Protein AF-A0A958F882-F1 (afdb_monomer_lite)

Structure (mmCIF, N/CA/C/O backbone):
data_AF-A0A958F882-F1
#
_entry.id   AF-A0A958F882-F1
#
loop_
_atom_site.group_PDB
_atom_site.id
_atom_site.type_symbol
_atom_site.label_atom_id
_atom_site.label_alt_id
_atom_site.label_comp_id
_atom_site.label_asym_id
_atom_site.label_entity_id
_atom_site.label_seq_id
_atom_site.pdbx_PDB_ins_code
_atom_site.Cartn_x
_atom_site.Cartn_y
_atom_site.Cartn_z
_atom_site.occupancy
_atom_site.B_iso_or_equiv
_atom_site.auth_seq_id
_atom_site.auth_comp_id
_atom_site.auth_asym_id
_atom_site.auth_atom_id
_atom_site.pdbx_PDB_model_num
ATOM 1 N N . MET A 1 1 ? -27.674 17.241 17.469 1.00 39.53 1 MET A N 1
ATOM 2 C CA . MET A 1 1 ? -26.759 16.407 18.281 1.00 39.53 1 MET A CA 1
ATOM 3 C C . MET A 1 1 ? -26.443 15.158 17.479 1.00 39.53 1 MET A C 1
ATOM 5 O O . MET A 1 1 ? -27.382 14.506 17.041 1.00 39.53 1 MET A O 1
ATOM 9 N N . SER A 1 2 ? -25.170 14.864 17.205 1.00 34.50 2 SER A N 1
ATOM 10 C CA . SER A 1 2 ? -24.798 13.654 16.465 1.00 34.50 2 SER A CA 1
ATOM 11 C C . SER A 1 2 ? -25.001 12.419 17.347 1.00 34.50 2 SER A C 1
ATOM 13 O O . SER A 1 2 ? -24.515 12.352 18.475 1.00 34.50 2 SER A O 1
ATOM 15 N N . LYS A 1 3 ? -25.761 11.442 16.847 1.00 45.16 3 LYS A N 1
ATOM 16 C CA . LYS A 1 3 ? -25.930 10.137 17.490 1.00 45.16 3 LYS A CA 1
ATOM 17 C C . LYS A 1 3 ? -24.729 9.278 17.085 1.00 45.16 3 LYS A C 1
ATOM 19 O O . LYS A 1 3 ? -24.654 8.848 15.939 1.00 45.16 3 LYS A O 1
ATOM 24 N N . TYR A 1 4 ? -23.771 9.069 17.987 1.00 51.72 4 TYR A N 1
ATOM 25 C CA . TYR A 1 4 ? -22.682 8.122 17.744 1.00 51.72 4 TYR A CA 1
ATOM 26 C C . TYR A 1 4 ? -23.250 6.705 17.842 1.00 51.72 4 TYR A C 1
ATOM 28 O O . TYR A 1 4 ? -23.661 6.275 18.917 1.00 51.72 4 TYR A O 1
ATOM 36 N N . GLN A 1 5 ? -23.325 6.005 16.712 1.00 54.12 5 GLN A N 1
ATOM 37 C CA . GLN A 1 5 ? -23.663 4.587 16.686 1.00 54.12 5 GLN A CA 1
ATOM 38 C C . GLN A 1 5 ? -22.378 3.775 16.796 1.00 54.12 5 GLN A C 1
ATOM 40 O O . GLN A 1 5 ? -21.442 3.964 16.015 1.00 54.12 5 GLN A O 1
ATOM 45 N N . LEU A 1 6 ? -22.335 2.889 17.786 1.00 59.22 6 LEU A N 1
ATOM 46 C CA . LEU A 1 6 ? -21.275 1.904 17.886 1.00 59.22 6 LEU A CA 1
ATOM 47 C C . LEU A 1 6 ? -21.444 0.890 16.747 1.00 59.22 6 LEU A C 1
ATOM 49 O O . LEU A 1 6 ? -22.567 0.523 16.408 1.00 59.22 6 LEU A O 1
ATOM 53 N N . LYS A 1 7 ? -20.346 0.456 16.124 1.00 59.75 7 LYS A N 1
ATOM 54 C CA . LYS A 1 7 ? -20.416 -0.621 15.129 1.00 59.75 7 LYS A CA 1
ATOM 55 C C . LYS A 1 7 ? -20.627 -1.952 15.845 1.00 59.75 7 LYS A C 1
ATOM 57 O O . LYS A 1 7 ? -20.084 -2.141 16.931 1.00 59.75 7 LYS A O 1
ATOM 62 N N . HIS A 1 8 ? -21.373 -2.857 15.218 1.00 58.81 8 HIS A N 1
ATOM 63 C CA . HIS A 1 8 ? -21.647 -4.189 15.750 1.00 58.81 8 HIS A CA 1
ATOM 64 C C . HIS A 1 8 ? -21.225 -5.282 14.761 1.00 58.81 8 HIS A C 1
ATOM 66 O O . HIS A 1 8 ? -21.402 -5.107 13.556 1.00 58.81 8 HIS A O 1
ATOM 72 N N . LEU A 1 9 ? -20.722 -6.408 15.272 1.00 60.53 9 LEU A N 1
ATOM 73 C CA . LEU A 1 9 ? -20.514 -7.661 14.536 1.00 60.53 9 LEU A CA 1
ATOM 74 C C . LEU A 1 9 ? -21.202 -8.774 15.317 1.00 60.53 9 LEU A C 1
ATOM 76 O O .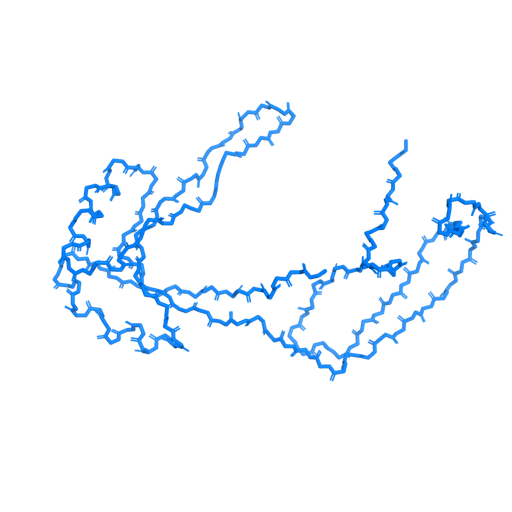 LEU A 1 9 ? -20.925 -8.955 16.497 1.00 60.53 9 LEU A O 1
ATOM 80 N N . ASN A 1 10 ? -22.128 -9.493 14.680 1.00 74.12 10 ASN A N 1
ATOM 81 C CA . ASN A 1 10 ? -22.920 -10.553 15.321 1.00 74.12 10 ASN A CA 1
ATOM 82 C C . ASN A 1 10 ? -23.616 -10.105 16.628 1.00 74.12 10 ASN A C 1
ATOM 84 O O . ASN A 1 10 ? -23.736 -10.875 17.573 1.00 74.12 10 ASN A O 1
ATOM 88 N N . GLY A 1 11 ? -24.061 -8.844 16.686 1.00 66.56 11 GLY A N 1
ATOM 89 C CA . GLY A 1 11 ? -24.696 -8.252 17.872 1.00 66.56 11 GLY A CA 1
ATOM 90 C C . GLY A 1 11 ? -23.720 -7.706 18.919 1.00 66.56 11 GLY A C 1
ATOM 91 O O . GLY A 1 11 ? -24.140 -6.976 19.814 1.00 66.56 11 GLY A O 1
ATOM 92 N N . GLU A 1 12 ? -22.418 -7.956 18.783 1.00 59.56 12 GLU A N 1
ATOM 93 C CA . GLU A 1 12 ? -21.412 -7.503 19.740 1.00 59.56 12 GLU A CA 1
ATOM 94 C C . GLU A 1 12 ? -20.800 -6.152 19.343 1.00 59.56 12 GLU A C 1
ATOM 96 O O . GLU A 1 12 ? -20.537 -5.912 18.163 1.00 59.56 12 GLU A O 1
ATOM 101 N N . PRO A 1 13 ? -20.559 -5.250 20.309 1.00 63.09 13 PRO A N 1
ATOM 102 C CA . PRO A 1 13 ? -19.929 -3.959 20.061 1.00 63.09 13 PRO A CA 1
ATOM 103 C C . PRO A 1 13 ? -18.470 -4.093 19.593 1.00 63.09 13 PRO A C 1
ATOM 105 O O . PRO A 1 13 ? -17.659 -4.738 20.254 1.00 63.09 13 PRO A O 1
ATOM 108 N N . ILE A 1 14 ? -18.097 -3.405 18.508 1.00 61.06 14 ILE A N 1
ATOM 109 C CA . ILE A 1 14 ? -16.718 -3.371 17.997 1.00 61.06 14 ILE A CA 1
ATOM 110 C C . ILE A 1 14 ? -16.058 -2.024 18.297 1.00 61.06 14 ILE A C 1
ATOM 112 O O . ILE A 1 14 ? -16.553 -0.961 17.912 1.00 61.06 14 ILE A O 1
ATOM 116 N N . PHE A 1 15 ? -14.861 -2.084 18.884 1.00 65.69 15 PHE A N 1
ATOM 117 C CA . PHE A 1 15 ? -13.978 -0.937 19.089 1.00 65.69 15 PHE A CA 1
ATOM 118 C C . PHE A 1 15 ? -12.709 -1.082 18.248 1.00 65.69 15 PHE A C 1
ATOM 120 O O . PHE A 1 15 ? -12.106 -2.151 18.188 1.00 65.69 15 PHE A O 1
ATOM 127 N N . ARG A 1 16 ? -12.260 0.017 17.633 1.00 61.50 16 ARG A N 1
ATOM 128 C CA . ARG A 1 16 ? -10.962 0.085 16.951 1.00 61.50 16 ARG A CA 1
ATOM 129 C C . ARG A 1 16 ? -10.034 0.998 17.740 1.00 61.50 16 ARG A C 1
ATOM 131 O O . ARG A 1 16 ? -10.323 2.181 17.890 1.00 61.50 16 ARG A O 1
ATOM 138 N N . ILE A 1 17 ? -8.926 0.444 18.219 1.00 65.44 17 ILE A N 1
ATOM 139 C CA . ILE A 1 17 ? -7.979 1.135 19.100 1.00 65.44 17 ILE A CA 1
ATOM 140 C C . ILE A 1 17 ? -6.587 1.011 18.491 1.00 65.44 17 ILE A C 1
ATOM 142 O O . ILE A 1 17 ? -6.177 -0.080 18.098 1.00 65.44 17 ILE A O 1
ATOM 146 N N . GLY A 1 18 ? -5.875 2.131 18.372 1.00 61.16 18 GLY A N 1
ATOM 147 C CA . GLY A 1 18 ? -4.454 2.111 18.034 1.00 61.16 18 GLY A CA 1
ATOM 148 C C . GLY A 1 18 ? -3.653 1.658 19.251 1.00 61.16 18 GLY A C 1
ATOM 149 O O . GLY A 1 18 ? -3.823 2.227 20.326 1.00 61.16 18 GLY A O 1
ATOM 150 N N . LEU A 1 19 ? -2.812 0.639 19.088 1.00 67.38 19 LEU A N 1
ATOM 151 C CA . LEU A 1 19 ? -1.929 0.149 20.146 1.00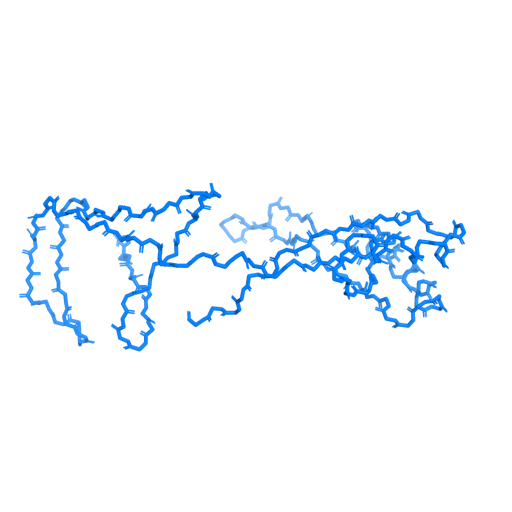 67.38 19 LEU A CA 1
ATOM 152 C C . LEU A 1 19 ? -0.495 0.571 19.862 1.00 67.38 19 LEU A C 1
ATOM 154 O O . LEU A 1 19 ? -0.042 0.516 18.717 1.00 67.38 19 LEU A O 1
ATOM 158 N N . PHE A 1 20 ? 0.218 0.953 20.916 1.00 71.62 20 PHE A N 1
ATOM 159 C CA . PHE A 1 20 ? 1.661 1.132 20.851 1.00 71.62 20 PHE A CA 1
ATOM 160 C C . PHE A 1 20 ? 2.362 -0.222 20.983 1.00 71.62 20 PHE A C 1
ATOM 162 O O . PHE A 1 20 ? 1.874 -1.134 21.657 1.00 71.62 20 PHE A O 1
ATOM 169 N N . THR A 1 21 ? 3.524 -0.358 20.348 1.00 62.12 21 THR A N 1
ATOM 170 C CA . THR A 1 21 ? 4.372 -1.545 20.497 1.00 62.12 21 THR A CA 1
ATOM 171 C C . THR A 1 21 ? 4.698 -1.768 21.977 1.00 62.12 21 THR A C 1
ATOM 173 O O . THR A 1 21 ? 5.144 -0.844 22.652 1.00 62.12 21 THR A O 1
ATOM 176 N N . GLY A 1 22 ? 4.468 -2.984 22.482 1.00 66.50 22 GLY A N 1
ATOM 177 C CA . GLY A 1 22 ? 4.716 -3.344 23.886 1.00 66.50 22 GLY A CA 1
ATOM 178 C C . GLY A 1 22 ? 3.588 -2.998 24.866 1.00 66.50 22 GLY A C 1
ATOM 179 O O . GLY A 1 22 ? 3.743 -3.202 26.065 1.00 66.50 22 GLY A O 1
ATOM 180 N N . GLN A 1 23 ? 2.444 -2.495 24.394 1.00 79.25 23 GLN A N 1
ATOM 181 C CA . GLN A 1 23 ? 1.284 -2.280 25.256 1.00 79.25 23 GLN A CA 1
ATOM 182 C C . GLN A 1 23 ? 0.654 -3.619 25.680 1.00 79.25 23 GLN A C 1
ATOM 184 O O . GLN A 1 23 ? 0.260 -4.418 24.834 1.00 79.25 23 GLN A O 1
ATOM 189 N N . GLU A 1 24 ? 0.521 -3.844 26.990 1.00 79.12 24 GLU A N 1
ATOM 190 C CA . GLU A 1 24 ? -0.027 -5.092 27.556 1.00 79.12 24 GLU A CA 1
ATOM 191 C C . GLU A 1 24 ? -1.507 -4.996 27.960 1.00 79.12 24 GLU A C 1
ATOM 193 O O . GLU A 1 24 ? -2.210 -6.007 28.042 1.00 79.12 24 GLU A O 1
ATOM 198 N N . TYR A 1 25 ? -1.994 -3.779 28.215 1.00 83.06 25 TYR A N 1
ATOM 199 C CA . TYR A 1 25 ? -3.340 -3.531 28.730 1.00 83.06 25 TYR A CA 1
ATOM 200 C C . TYR A 1 25 ? -4.027 -2.388 27.985 1.00 83.06 25 TYR A C 1
ATOM 202 O O . TYR A 1 25 ? -3.393 -1.405 27.591 1.00 83.06 25 TYR A O 1
ATOM 210 N N . ILE A 1 26 ? -5.348 -2.497 27.847 1.00 80.06 26 ILE A N 1
ATOM 211 C CA . ILE A 1 26 ? -6.223 -1.435 27.347 1.00 80.06 26 ILE A CA 1
ATOM 212 C C . ILE A 1 26 ? -7.222 -1.092 28.444 1.00 80.06 26 ILE A C 1
ATOM 214 O O . ILE A 1 26 ? -7.932 -1.968 28.936 1.00 80.06 26 ILE A O 1
ATOM 218 N N . ASP A 1 27 ? -7.283 0.185 28.805 1.00 81.00 27 ASP A N 1
ATOM 219 C CA . ASP A 1 27 ? -8.237 0.700 29.778 1.00 81.00 27 ASP A CA 1
ATOM 220 C C . ASP A 1 27 ? -9.401 1.381 29.050 1.00 81.00 27 ASP A C 1
ATOM 222 O O . ASP A 1 27 ? -9.220 2.385 28.364 1.00 81.00 27 ASP A O 1
ATOM 226 N N . PHE A 1 28 ? -10.606 0.852 29.232 1.00 78.12 28 PHE A N 1
ATOM 227 C CA . PHE A 1 28 ? -11.848 1.449 28.764 1.00 78.12 28 PHE A CA 1
ATOM 228 C C . PHE A 1 28 ? -12.545 2.156 29.914 1.00 78.12 28 PHE A C 1
ATOM 230 O O . PHE A 1 28 ? -12.713 1.596 31.000 1.00 78.12 28 PHE A O 1
ATOM 237 N N . ARG A 1 29 ? -12.998 3.378 29.647 1.00 77.50 29 ARG A N 1
ATOM 238 C CA . ARG A 1 29 ? -13.823 4.147 30.571 1.00 77.50 29 ARG A CA 1
ATOM 239 C C . ARG A 1 29 ? -14.946 4.817 29.802 1.00 77.50 29 ARG A C 1
ATOM 241 O O . ARG A 1 29 ? -14.687 5.525 28.830 1.00 77.50 29 ARG A O 1
ATOM 248 N N . VAL A 1 30 ? -16.179 4.622 30.251 1.00 71.56 30 VAL A N 1
ATOM 249 C CA . VAL A 1 30 ? -17.310 5.410 29.757 1.00 71.56 30 VAL A CA 1
ATOM 250 C C . VAL A 1 30 ? -17.322 6.711 30.543 1.00 71.56 30 VAL A C 1
ATOM 252 O O . VAL A 1 30 ? -17.400 6.691 31.766 1.00 71.56 30 VAL A O 1
ATOM 255 N N . MET A 1 31 ? -17.191 7.844 29.856 1.00 72.88 31 MET A N 1
ATOM 256 C CA . MET A 1 31 ? -17.269 9.153 30.500 1.00 72.88 31 MET A CA 1
ATOM 257 C C . MET A 1 31 ? -18.624 9.803 30.240 1.00 72.88 31 MET A C 1
ATOM 259 O O . MET A 1 31 ? -19.118 9.799 29.114 1.00 72.88 31 MET A O 1
ATOM 263 N N . GLY A 1 32 ? -19.187 10.424 31.276 1.00 75.56 32 GLY A N 1
ATOM 264 C CA . GLY A 1 32 ? -20.460 11.135 31.195 1.00 75.56 32 GLY A CA 1
ATOM 265 C C . GLY A 1 32 ? -21.680 10.234 31.392 1.00 75.56 32 GLY A C 1
ATOM 266 O O . GLY A 1 32 ? -21.574 9.079 31.800 1.00 75.56 32 GLY A O 1
ATOM 267 N N . LYS A 1 33 ? -22.866 10.801 31.142 1.00 79.25 33 LYS A N 1
ATOM 268 C CA . LYS A 1 33 ? -24.135 10.075 31.259 1.00 79.25 33 LYS A CA 1
ATOM 269 C C . LYS A 1 33 ? -24.406 9.283 29.984 1.00 79.25 33 LYS A C 1
ATOM 271 O O . LYS A 1 33 ? -24.351 9.855 28.898 1.00 79.2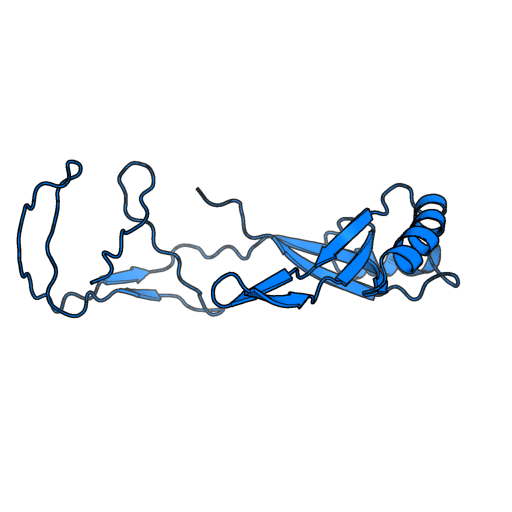5 33 LYS A O 1
ATOM 276 N N . PHE A 1 34 ? -24.769 8.014 30.119 1.00 77.69 34 PHE A N 1
ATOM 277 C CA . PHE A 1 34 ? -25.132 7.146 28.999 1.00 77.69 34 PHE A CA 1
ATOM 278 C C . PHE A 1 34 ? -26.476 6.442 29.234 1.00 77.69 34 PHE A C 1
ATOM 280 O O . PHE A 1 34 ? -27.019 6.446 30.340 1.00 77.69 34 PHE A O 1
ATOM 287 N N . SER A 1 35 ? -27.034 5.865 28.173 1.00 78.19 35 SER A N 1
ATOM 288 C CA . SER A 1 35 ? -28.236 5.027 28.218 1.00 78.19 35 SER A CA 1
ATOM 289 C C . SER A 1 35 ? -27.917 3.673 27.593 1.00 78.19 35 SER A C 1
ATOM 291 O O . SER A 1 35 ? -27.096 3.596 26.680 1.00 78.19 35 SER A O 1
ATOM 293 N N . LEU A 1 36 ? -28.564 2.618 28.080 1.00 73.00 36 LEU A N 1
ATOM 294 C CA . LEU A 1 36 ? -28.471 1.271 27.527 1.00 73.00 36 LEU A CA 1
ATOM 295 C C . LEU A 1 36 ? -29.721 0.985 26.699 1.00 73.00 36 LEU A C 1
ATOM 297 O O . LEU A 1 36 ? -30.835 1.269 27.142 1.00 73.00 36 LEU A O 1
ATOM 301 N N . GLN A 1 37 ? -29.521 0.428 25.509 1.00 78.12 37 GLN A N 1
ATOM 302 C CA . GLN A 1 37 ? -30.584 -0.021 24.614 1.00 78.12 37 GLN A CA 1
ATOM 303 C C . GLN A 1 37 ? -30.441 -1.524 24.376 1.00 78.12 37 GLN A C 1
ATOM 305 O O . GLN A 1 37 ? -29.321 -2.036 24.366 1.00 78.12 37 GLN A O 1
ATOM 310 N N . ASP A 1 38 ? -31.562 -2.223 24.218 1.00 74.31 38 ASP A N 1
ATOM 311 C CA . ASP A 1 38 ? -31.562 -3.612 23.769 1.00 74.31 38 ASP A CA 1
ATOM 312 C C . ASP A 1 38 ? -31.257 -3.706 22.261 1.00 74.31 38 ASP A C 1
ATOM 314 O O . ASP A 1 38 ? -31.134 -2.696 21.560 1.00 74.31 38 ASP A O 1
ATOM 318 N N . GLY A 1 39 ? -31.138 -4.932 21.744 1.00 68.62 39 GLY A N 1
ATOM 319 C CA . GLY A 1 39 ? -30.881 -5.175 20.319 1.00 68.62 39 GLY A CA 1
ATOM 320 C C . GLY A 1 39 ? -31.987 -4.677 19.376 1.00 68.62 39 GLY A C 1
ATOM 321 O O . GLY A 1 39 ? -31.749 -4.564 18.178 1.00 68.62 39 GLY A O 1
ATOM 322 N N . ASN A 1 40 ? -33.166 -4.337 19.906 1.00 76.50 40 ASN A N 1
ATOM 323 C CA . ASN A 1 40 ? -34.297 -3.777 19.167 1.00 76.50 40 ASN A CA 1
ATOM 324 C C . ASN A 1 40 ? -34.371 -2.242 19.292 1.00 76.50 40 ASN A C 1
ATOM 326 O O . ASN A 1 40 ? -35.286 -1.619 18.757 1.00 76.50 40 ASN A O 1
ATOM 330 N N . GLY A 1 41 ? -33.412 -1.618 19.986 1.00 71.69 41 GLY A N 1
ATOM 331 C CA . GLY A 1 41 ? -33.359 -0.175 20.209 1.00 71.69 41 GLY A CA 1
ATOM 332 C C . GLY A 1 41 ? -34.248 0.328 21.350 1.00 71.69 41 GLY A C 1
ATOM 333 O O . GLY A 1 41 ? -34.345 1.544 21.534 1.00 71.69 41 GLY A O 1
ATOM 334 N N . ASN A 1 42 ? -34.873 -0.556 22.135 1.00 80.38 42 ASN A N 1
ATOM 335 C CA . ASN A 1 42 ? -35.645 -0.151 23.307 1.00 80.38 42 ASN A CA 1
ATOM 336 C C . ASN A 1 42 ? -34.699 0.239 24.440 1.00 80.38 42 ASN A C 1
ATOM 338 O O . ASN A 1 42 ? -33.742 -0.469 24.745 1.00 80.38 42 ASN A O 1
ATOM 342 N N . GLU A 1 43 ? -34.967 1.362 25.099 1.00 81.56 43 GLU A N 1
ATOM 343 C CA . GLU A 1 43 ? -34.143 1.815 26.218 1.00 81.56 43 GLU A CA 1
ATOM 344 C C . GLU A 1 43 ? -34.393 0.960 27.466 1.00 81.56 43 GLU A C 1
ATOM 346 O O . GLU A 1 43 ? -35.465 1.018 28.063 1.00 81.56 43 GLU A O 1
ATOM 351 N N . VAL A 1 44 ? -33.371 0.211 27.884 1.00 84.88 44 VAL A N 1
ATOM 352 C CA . VAL A 1 44 ? -33.386 -0.635 29.087 1.00 84.88 44 VAL A CA 1
ATOM 353 C C . VAL A 1 44 ? -33.077 0.193 30.338 1.00 84.88 44 VAL A C 1
ATOM 355 O O . VAL A 1 44 ? -33.626 -0.053 31.407 1.00 84.88 44 VAL A O 1
ATOM 358 N N . ALA A 1 45 ? -32.214 1.208 30.216 1.00 79.94 45 ALA A N 1
ATOM 359 C CA . ALA A 1 45 ? -31.866 2.113 31.312 1.00 79.94 45 ALA A CA 1
ATOM 360 C C . ALA A 1 45 ? -31.369 3.469 30.784 1.00 79.94 45 ALA A C 1
ATOM 362 O O . ALA A 1 45 ? -30.692 3.530 29.756 1.00 79.94 45 ALA A O 1
ATOM 363 N N . LYS A 1 46 ? -31.686 4.571 31.483 1.00 83.75 46 LYS A N 1
ATOM 364 C CA . LYS A 1 46 ? -31.397 5.947 31.030 1.00 83.75 46 LYS A CA 1
ATOM 365 C C . LYS A 1 46 ? -30.554 6.733 32.027 1.00 83.75 46 LYS A C 1
ATOM 367 O O . LYS A 1 46 ? -30.709 6.573 33.233 1.00 83.75 46 LYS A O 1
ATOM 372 N N . LYS A 1 47 ? -29.749 7.671 31.509 1.00 81.31 47 LYS A N 1
ATOM 373 C CA . LYS A 1 47 ? -28.972 8.660 32.293 1.00 81.31 47 LYS A CA 1
ATOM 374 C C . LYS A 1 47 ? -28.055 8.024 33.351 1.00 81.31 47 LYS A C 1
ATOM 376 O O . LYS A 1 47 ? -27.821 8.619 34.402 1.00 81.31 47 LYS A O 1
ATOM 381 N N . ILE A 1 48 ? -27.523 6.843 33.054 1.00 80.06 48 ILE A N 1
ATOM 382 C CA . ILE A 1 48 ? -26.573 6.132 33.905 1.00 80.06 48 ILE A CA 1
ATOM 383 C C . ILE A 1 48 ? -25.290 6.951 33.973 1.00 80.06 48 ILE A C 1
ATOM 385 O O . ILE A 1 48 ? -24.765 7.375 32.946 1.00 80.06 48 ILE A O 1
ATOM 389 N N . SER A 1 49 ? -24.790 7.167 35.183 1.00 78.25 49 SER A N 1
ATOM 390 C CA . SER A 1 49 ? -23.436 7.654 35.421 1.00 78.25 49 SER A CA 1
ATOM 391 C C . SER A 1 49 ? -22.651 6.501 36.017 1.00 78.25 49 SER A C 1
ATOM 393 O O . SER A 1 49 ? -23.089 5.914 37.003 1.00 78.25 49 SER A O 1
ATOM 395 N N . SER A 1 50 ? -21.519 6.162 35.415 1.00 72.50 50 SER A N 1
ATOM 396 C CA . SER A 1 50 ? -20.645 5.115 35.926 1.00 72.50 50 SER A CA 1
ATOM 397 C C . SER A 1 50 ? -19.208 5.597 35.892 1.00 72.50 50 SER A C 1
ATOM 399 O O . SER A 1 50 ? -18.783 6.242 34.937 1.00 72.50 50 SER A O 1
ATOM 401 N N . ASP A 1 51 ? -18.467 5.289 36.945 1.00 72.50 51 ASP A N 1
ATOM 402 C CA . ASP A 1 51 ? -17.022 5.448 37.014 1.00 72.50 51 ASP A CA 1
ATOM 403 C C . ASP A 1 51 ? -16.281 4.169 36.594 1.00 72.50 51 ASP A C 1
ATOM 405 O O . ASP A 1 51 ? -15.044 4.150 36.664 1.00 72.50 51 ASP A O 1
ATOM 409 N N . LEU A 1 52 ? -17.017 3.143 36.126 1.00 70.62 52 LEU A N 1
ATOM 410 C CA . LEU A 1 52 ? -16.469 1.841 35.767 1.00 70.62 52 LEU A CA 1
ATOM 411 C C . LEU A 1 52 ? -15.298 1.981 34.803 1.00 70.62 52 LEU A C 1
ATOM 413 O O . LEU A 1 52 ? -15.351 2.664 33.774 1.00 70.62 52 LEU A O 1
ATOM 417 N N . LYS A 1 53 ? -14.245 1.249 35.147 1.00 75.31 53 LYS A N 1
ATOM 418 C CA . LYS A 1 53 ? -13.038 1.115 34.358 1.00 75.31 53 LYS A CA 1
ATOM 419 C C . LYS A 1 53 ? -12.852 -0.359 34.032 1.00 75.31 53 LYS A C 1
ATOM 421 O O . LYS A 1 53 ? -12.607 -1.160 34.931 1.00 75.31 53 LYS A O 1
ATOM 426 N N . TRP A 1 54 ? -12.941 -0.712 32.756 1.00 76.88 54 TRP A N 1
ATOM 427 C CA . TRP A 1 54 ? -12.590 -2.054 32.306 1.00 76.88 54 TRP A CA 1
ATOM 428 C C . TRP A 1 54 ? -11.140 -2.061 31.862 1.00 76.88 54 TRP A C 1
ATOM 430 O O . TRP A 1 54 ? -10.751 -1.288 30.991 1.00 76.88 54 TRP A O 1
ATOM 440 N N . ARG A 1 55 ? -10.339 -2.944 32.449 1.00 81.81 55 ARG A N 1
ATOM 441 C CA . ARG A 1 55 ? -8.988 -3.223 31.975 1.00 81.81 55 ARG A CA 1
ATOM 442 C C . ARG A 1 55 ? -9.003 -4.545 31.230 1.00 81.81 55 ARG A C 1
ATOM 444 O O . ARG A 1 55 ? -9.278 -5.584 31.822 1.00 81.81 55 ARG A O 1
ATOM 451 N N . VAL A 1 56 ? -8.681 -4.505 29.945 1.00 79.69 56 VAL A N 1
ATOM 452 C CA . VAL A 1 56 ? -8.545 -5.697 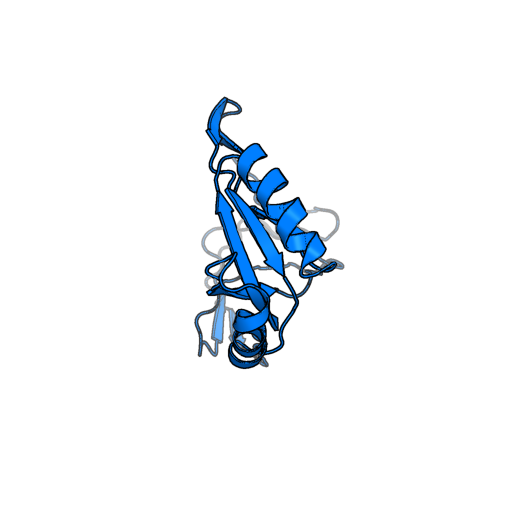29.109 1.00 79.69 56 VAL A CA 1
ATOM 453 C C . VAL A 1 56 ? -7.062 -6.013 28.975 1.00 79.69 56 VAL A C 1
ATOM 455 O O . VAL A 1 56 ? -6.289 -5.180 28.501 1.00 79.69 56 VAL A O 1
ATOM 458 N N . LYS A 1 57 ? -6.657 -7.212 29.406 1.00 82.94 57 LYS A N 1
ATOM 459 C CA . LYS A 1 57 ? -5.310 -7.734 29.152 1.00 82.94 57 LYS A CA 1
ATOM 460 C C . LYS A 1 57 ? -5.235 -8.223 27.710 1.00 82.94 57 LYS A C 1
ATOM 462 O O . LYS A 1 57 ? -6.069 -9.022 27.282 1.00 82.94 57 LYS A O 1
ATOM 467 N N . ILE A 1 58 ? -4.233 -7.766 26.973 1.00 78.25 58 ILE A N 1
ATOM 468 C CA . ILE A 1 58 ? -3.996 -8.212 25.603 1.00 78.25 58 ILE A CA 1
ATOM 469 C C . ILE A 1 58 ? -3.422 -9.630 25.677 1.00 78.25 58 ILE A C 1
ATOM 471 O O . ILE A 1 58 ? -2.312 -9.838 26.160 1.00 78.25 58 ILE A O 1
ATOM 475 N N . LYS A 1 59 ? -4.211 -10.623 25.249 1.00 74.31 59 LYS A N 1
ATOM 476 C CA . LYS A 1 59 ? -3.799 -12.037 25.254 1.00 74.31 59 LYS A CA 1
ATOM 477 C C . LYS A 1 59 ? -2.745 -12.324 24.185 1.00 74.31 59 LYS A C 1
ATOM 479 O O . LYS A 1 59 ? -1.809 -13.071 24.433 1.00 74.31 59 LYS A O 1
ATOM 484 N N . GLU A 1 60 ? -2.914 -11.733 23.008 1.00 68.44 60 GLU A N 1
ATOM 485 C CA . GLU A 1 60 ? -1.990 -11.831 21.884 1.00 68.44 60 GLU A CA 1
ATOM 486 C C . GLU A 1 60 ? -2.141 -10.572 21.022 1.00 68.44 60 GLU A C 1
ATOM 488 O O . GLU A 1 60 ? -3.262 -10.143 20.740 1.00 68.44 60 GLU A O 1
ATOM 493 N N . SER A 1 61 ? -1.026 -9.975 20.602 1.00 64.69 61 SER A N 1
ATOM 494 C CA . SER A 1 61 ? -1.000 -8.927 19.582 1.00 64.69 61 SER A CA 1
ATOM 495 C C . SER A 1 61 ? -0.250 -9.456 18.364 1.00 64.69 61 SER A C 1
ATOM 497 O O . SER A 1 61 ? 0.954 -9.695 18.397 1.00 64.69 61 SER A O 1
ATOM 499 N N . LYS A 1 62 ? -0.972 -9.670 17.261 1.00 61.66 62 LYS A N 1
ATOM 500 C CA . LYS A 1 62 ? -0.346 -9.993 15.977 1.00 61.66 62 LYS A CA 1
ATOM 501 C C . LYS A 1 62 ? -0.128 -8.698 15.217 1.00 61.66 62 LYS A C 1
ATOM 503 O O . LYS A 1 62 ? -1.090 -7.996 14.905 1.00 61.66 62 LYS A O 1
ATOM 508 N N . ALA A 1 63 ? 1.131 -8.385 14.922 1.00 62.62 63 ALA A N 1
ATOM 509 C CA . ALA A 1 63 ? 1.438 -7.358 13.939 1.00 62.62 63 ALA A CA 1
ATOM 510 C C . ALA A 1 63 ? 0.754 -7.721 12.608 1.00 62.62 63 ALA A C 1
ATOM 512 O O . ALA A 1 63 ? 0.589 -8.901 12.284 1.00 62.62 63 ALA A O 1
ATOM 513 N N . GLY A 1 64 ? 0.324 -6.709 11.847 1.00 64.38 64 GLY A N 1
ATOM 514 C CA . GLY A 1 64 ? -0.115 -6.940 10.470 1.00 64.38 64 GLY A CA 1
ATOM 515 C C . GLY A 1 64 ? 0.999 -7.626 9.678 1.00 64.38 64 GLY A C 1
ATOM 516 O O . GLY A 1 64 ? 2.175 -7.471 10.012 1.00 64.38 64 GLY A O 1
ATOM 517 N N . LYS A 1 65 ? 0.643 -8.401 8.651 1.00 72.44 65 LYS A N 1
ATOM 518 C CA . LYS A 1 65 ? 1.660 -9.029 7.802 1.00 72.44 65 LYS A CA 1
ATOM 519 C C . LYS A 1 65 ? 2.437 -7.924 7.093 1.00 72.44 65 LYS A C 1
ATOM 521 O O . LYS A 1 65 ? 1.834 -7.013 6.526 1.00 72.44 65 LYS A O 1
ATOM 526 N N . GLU A 1 66 ? 3.760 -7.984 7.172 1.00 83.00 66 GLU A N 1
ATOM 527 C CA . GLU A 1 66 ? 4.633 -7.081 6.431 1.00 83.00 66 GLU A CA 1
ATOM 528 C C . GLU A 1 66 ? 4.827 -7.630 5.019 1.00 83.00 66 GLU A C 1
ATOM 530 O O . GLU A 1 66 ? 5.159 -8.801 4.842 1.00 83.00 66 GLU A O 1
ATOM 535 N N . HIS A 1 67 ? 4.610 -6.774 4.031 1.00 84.62 67 HIS A N 1
ATOM 536 C CA . HIS A 1 67 ? 4.826 -7.044 2.620 1.00 84.62 67 HIS A CA 1
ATOM 537 C C . HIS A 1 67 ? 5.858 -6.050 2.104 1.00 84.62 67 HIS A C 1
ATOM 539 O O . HIS A 1 67 ? 5.774 -4.850 2.378 1.00 84.62 67 HIS A O 1
ATOM 545 N N . TYR A 1 68 ? 6.851 -6.549 1.377 1.00 91.75 68 TYR A N 1
ATOM 546 C CA . TYR A 1 68 ? 7.879 -5.719 0.764 1.00 91.75 68 TYR A CA 1
ATOM 547 C C . TYR A 1 68 ? 7.696 -5.746 -0.744 1.00 91.75 68 TYR A C 1
ATOM 549 O O . TYR A 1 68 ? 7.563 -6.815 -1.329 1.00 91.75 68 TYR A O 1
ATOM 557 N N . PHE A 1 69 ? 7.752 -4.591 -1.389 1.00 93.94 69 PHE A N 1
ATOM 558 C CA . PHE A 1 69 ? 7.708 -4.495 -2.844 1.00 93.94 69 PHE A CA 1
ATOM 559 C C . PHE A 1 69 ? 8.807 -3.571 -3.342 1.00 93.94 69 PHE A C 1
ATOM 561 O O . PHE A 1 69 ? 9.359 -2.748 -2.605 1.00 93.94 69 PHE A O 1
ATOM 568 N N . LEU A 1 70 ? 9.162 -3.751 -4.608 1.00 95.94 70 LEU A N 1
ATOM 569 C CA . LEU A 1 70 ? 10.163 -2.934 -5.262 1.00 95.94 70 LEU A CA 1
ATOM 570 C C . LEU A 1 70 ? 9.480 -1.783 -5.987 1.00 95.94 70 LEU A C 1
ATOM 572 O O . LEU A 1 70 ? 8.724 -2.033 -6.920 1.00 95.94 70 LEU A O 1
ATOM 576 N N . VAL A 1 71 ? 9.770 -0.543 -5.608 1.00 96.81 71 VAL A N 1
ATOM 577 C CA . VAL A 1 71 ? 9.351 0.631 -6.375 1.00 96.81 71 VAL A CA 1
ATOM 578 C C . VAL A 1 71 ? 10.392 0.926 -7.438 1.00 96.81 71 VAL A C 1
ATOM 580 O O . VAL A 1 71 ? 11.571 1.094 -7.135 1.00 96.81 71 VAL A O 1
ATOM 583 N N . LEU A 1 72 ? 9.953 0.980 -8.692 1.00 97.44 72 LEU A N 1
ATOM 584 C CA . LEU A 1 72 ? 10.809 1.262 -9.843 1.00 97.44 72 LEU A CA 1
ATOM 585 C C . LEU A 1 72 ? 10.798 2.743 -10.226 1.00 97.44 72 LEU A C 1
ATOM 587 O O . LEU A 1 72 ? 11.810 3.277 -10.678 1.00 97.44 72 LEU A O 1
ATOM 591 N N . TYR A 1 73 ? 9.636 3.383 -10.106 1.00 97.50 73 TYR A N 1
ATOM 592 C CA . TYR A 1 73 ? 9.410 4.769 -10.496 1.00 97.50 73 TYR A CA 1
ATOM 593 C C . TYR A 1 73 ? 8.141 5.291 -9.826 1.00 97.50 73 TYR A C 1
ATOM 595 O O . TYR A 1 73 ? 7.173 4.547 -9.675 1.00 97.50 73 TYR A O 1
ATOM 603 N N . GLU A 1 74 ? 8.122 6.573 -9.486 1.00 96.56 74 GLU A N 1
ATOM 604 C CA . GLU A 1 74 ? 6.941 7.251 -8.968 1.00 96.56 74 GLU A CA 1
ATOM 605 C C . GLU A 1 74 ? 6.812 8.652 -9.571 1.00 96.56 74 GLU A C 1
ATOM 607 O O . GLU A 1 74 ? 7.811 9.324 -9.832 1.00 96.56 74 GLU A O 1
ATOM 612 N N . SER A 1 75 ? 5.580 9.083 -9.841 1.00 97.06 75 SER A N 1
ATOM 613 C CA . SER A 1 75 ? 5.288 10.416 -10.374 1.00 97.06 75 SER A CA 1
ATOM 614 C C . SER A 1 75 ? 3.829 10.802 -10.133 1.00 97.06 75 SER A C 1
ATOM 616 O O . SER A 1 75 ? 2.956 9.946 -10.002 1.00 97.06 75 SER A O 1
ATOM 618 N N . PHE A 1 76 ? 3.553 12.105 -10.113 1.00 95.31 76 PHE A N 1
ATOM 619 C CA . PHE A 1 76 ? 2.190 12.648 -10.151 1.00 95.31 76 PHE A CA 1
ATOM 620 C C . PHE A 1 76 ? 1.642 12.733 -11.588 1.00 95.31 76 PHE A C 1
ATOM 622 O O . PHE A 1 76 ? 0.433 12.835 -11.785 1.00 95.31 76 PHE A O 1
ATOM 629 N N . ASP A 1 77 ? 2.511 12.657 -12.605 1.00 96.06 77 ASP A N 1
ATOM 630 C CA . ASP A 1 77 ? 2.105 12.622 -14.012 1.00 96.06 77 ASP A CA 1
ATOM 631 C C . ASP A 1 77 ? 1.839 11.187 -14.480 1.00 96.06 77 ASP A C 1
ATOM 633 O O . ASP A 1 77 ? 2.760 10.383 -14.662 1.00 96.06 77 ASP A O 1
ATOM 637 N N . LYS A 1 78 ? 0.561 10.896 -14.737 1.00 95.00 78 LYS A N 1
ATOM 638 C CA . LYS A 1 78 ? 0.100 9.591 -15.209 1.00 95.00 78 LYS A CA 1
ATOM 639 C C . LYS A 1 78 ? 0.724 9.193 -16.548 1.00 95.00 78 LYS A C 1
ATOM 641 O O . LYS A 1 78 ? 1.054 8.026 -16.728 1.00 95.00 78 LYS A O 1
ATOM 646 N N . LYS A 1 79 ? 0.941 10.141 -17.466 1.00 96.25 79 LYS A N 1
ATOM 647 C CA . LYS A 1 79 ? 1.478 9.824 -18.796 1.00 96.25 79 LYS A CA 1
ATOM 648 C C . LYS A 1 79 ? 2.923 9.329 -18.707 1.00 96.25 79 LYS A C 1
ATOM 650 O O . LYS A 1 79 ? 3.249 8.294 -19.286 1.00 96.25 79 LYS A O 1
ATOM 655 N N . SER A 1 80 ? 3.764 10.023 -17.937 1.00 96.56 80 SER A N 1
ATOM 656 C CA . SER A 1 80 ? 5.135 9.576 -17.655 1.00 96.56 80 SER A CA 1
ATOM 657 C C . SER A 1 80 ? 5.168 8.178 -17.023 1.00 96.56 80 SER A C 1
ATOM 659 O O . SER A 1 80 ? 5.975 7.331 -17.422 1.00 96.56 80 SER A O 1
ATOM 661 N N . VAL A 1 81 ? 4.262 7.901 -16.074 1.00 97.62 81 VAL A N 1
ATOM 662 C CA . VAL A 1 81 ? 4.151 6.571 -15.454 1.00 97.62 81 VAL A CA 1
ATOM 663 C C . VAL A 1 81 ? 3.761 5.507 -16.475 1.00 97.62 81 VAL A C 1
ATOM 665 O O . VAL A 1 81 ? 4.425 4.477 -16.528 1.00 97.62 81 VAL A O 1
ATOM 668 N N . ASP A 1 82 ? 2.760 5.747 -17.321 1.00 97.88 82 ASP A N 1
ATOM 669 C CA . ASP A 1 82 ? 2.315 4.774 -18.326 1.00 97.88 82 ASP A CA 1
ATOM 670 C C . ASP A 1 82 ? 3.434 4.412 -19.320 1.00 97.88 82 ASP A C 1
ATOM 672 O O . ASP A 1 82 ? 3.598 3.247 -19.700 1.00 97.88 82 ASP A O 1
ATOM 676 N N . ASP A 1 83 ? 4.253 5.385 -19.722 1.00 97.50 83 ASP A N 1
ATOM 677 C CA . ASP A 1 83 ? 5.376 5.139 -20.629 1.00 97.50 83 ASP A CA 1
ATOM 678 C C . ASP A 1 83 ? 6.507 4.354 -19.954 1.00 97.50 83 ASP A C 1
ATOM 680 O O . ASP A 1 83 ? 7.032 3.394 -20.531 1.00 97.50 83 ASP A O 1
ATOM 684 N N . LYS A 1 84 ? 6.837 4.678 -18.698 1.00 97.81 84 LYS A N 1
ATOM 685 C CA . LYS A 1 84 ? 7.788 3.891 -17.897 1.0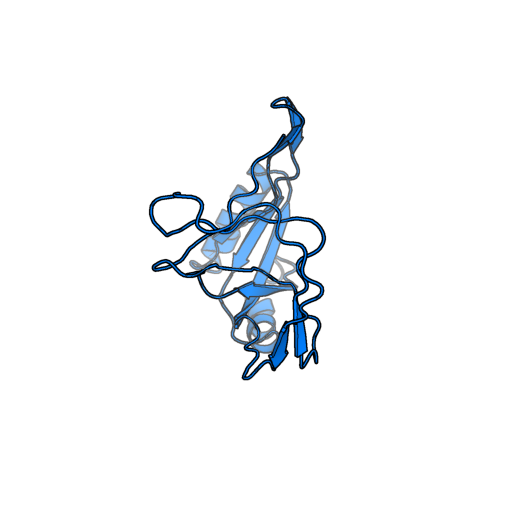0 97.81 84 LYS A CA 1
ATOM 686 C C . LYS A 1 84 ? 7.254 2.492 -17.586 1.00 97.81 84 LYS A C 1
ATOM 688 O O . LYS A 1 84 ? 8.027 1.534 -17.574 1.00 97.81 84 LYS A O 1
ATOM 693 N N . PHE A 1 85 ? 5.947 2.345 -17.411 1.00 98.12 85 PHE A N 1
ATOM 694 C CA . PHE A 1 85 ? 5.293 1.077 -17.114 1.00 98.12 85 PHE A CA 1
ATOM 695 C C . PHE A 1 85 ? 5.397 0.082 -18.265 1.00 98.12 85 PHE A C 1
ATOM 697 O O . PHE A 1 85 ? 5.700 -1.087 -18.037 1.00 98.12 85 PHE A O 1
ATOM 704 N N . LYS A 1 86 ? 5.257 0.541 -19.514 1.00 97.88 86 LYS A N 1
ATOM 705 C CA . LYS A 1 86 ? 5.492 -0.303 -20.699 1.00 97.88 86 LYS A CA 1
ATOM 706 C C . LYS A 1 86 ? 6.908 -0.883 -20.718 1.00 97.88 86 LYS A C 1
ATOM 708 O O . LYS A 1 86 ? 7.096 -2.019 -21.144 1.00 97.88 86 LYS A O 1
ATOM 713 N N . ILE A 1 87 ? 7.903 -0.118 -20.266 1.00 97.50 87 ILE A N 1
ATOM 714 C CA . ILE A 1 87 ? 9.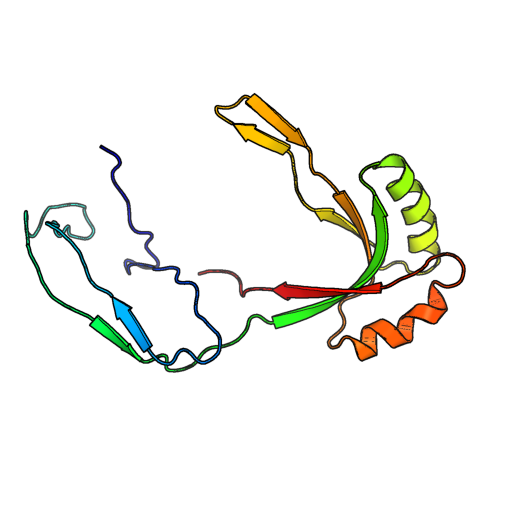292 -0.584 -20.155 1.00 97.50 87 ILE A CA 1
ATOM 715 C C . ILE A 1 87 ? 9.417 -1.578 -18.996 1.00 97.50 87 ILE A C 1
ATOM 717 O O . ILE A 1 87 ? 9.961 -2.664 -19.185 1.00 97.50 87 ILE A O 1
ATOM 721 N N . ALA A 1 88 ? 8.857 -1.252 -17.829 1.00 97.00 88 ALA A N 1
ATOM 722 C CA . ALA A 1 88 ? 8.861 -2.134 -16.665 1.00 97.00 88 ALA A CA 1
ATOM 723 C C . ALA A 1 88 ? 8.215 -3.496 -16.968 1.00 97.00 88 ALA A C 1
ATOM 725 O O . ALA A 1 88 ? 8.822 -4.516 -16.668 1.00 97.00 88 ALA A O 1
ATOM 726 N N . LYS A 1 89 ? 7.065 -3.531 -17.656 1.00 97.25 89 LYS A N 1
ATOM 727 C CA . LYS A 1 89 ? 6.372 -4.765 -18.071 1.00 97.25 89 LYS A CA 1
ATOM 728 C C . LYS A 1 89 ? 7.181 -5.653 -19.016 1.00 97.25 89 LYS A C 1
ATOM 730 O O . LYS A 1 89 ? 6.991 -6.865 -19.007 1.00 97.25 89 LYS A O 1
ATOM 735 N N . LYS A 1 90 ? 8.075 -5.074 -19.827 1.00 97.12 90 LYS A N 1
ATOM 736 C CA . LYS A 1 90 ? 9.002 -5.846 -20.676 1.00 97.12 90 LYS A CA 1
ATOM 737 C C . LYS A 1 90 ? 10.105 -6.511 -19.856 1.00 97.12 90 LYS A C 1
ATOM 739 O O . LYS A 1 90 ? 10.553 -7.591 -20.219 1.00 97.12 90 LYS A O 1
ATOM 744 N N . ILE A 1 91 ? 10.544 -5.865 -18.774 1.00 96.44 91 ILE A N 1
ATOM 745 C CA . ILE A 1 91 ? 11.552 -6.415 -17.862 1.00 96.44 91 ILE A CA 1
ATOM 746 C C . ILE A 1 91 ? 10.911 -7.451 -16.942 1.00 96.44 91 ILE A C 1
ATOM 748 O O . ILE A 1 91 ? 11.467 -8.535 -16.773 1.00 96.44 91 ILE A O 1
ATOM 752 N N . ASP A 1 92 ? 9.755 -7.126 -16.360 1.00 96.06 92 ASP A N 1
ATOM 753 C CA . ASP A 1 92 ? 8.981 -7.986 -15.474 1.00 96.06 92 ASP A CA 1
ATOM 754 C C . ASP A 1 92 ? 7.467 -7.892 -15.746 1.00 96.06 92 ASP A C 1
ATOM 756 O O . ASP A 1 92 ? 6.843 -6.866 -15.446 1.00 96.06 92 ASP A O 1
ATOM 760 N N . PRO A 1 93 ? 6.841 -8.969 -16.259 1.00 94.62 93 PRO A N 1
ATOM 761 C CA . PRO A 1 93 ? 5.401 -9.022 -16.472 1.00 94.62 93 PRO A CA 1
ATOM 762 C C . PRO A 1 93 ? 4.568 -8.829 -15.204 1.00 94.62 93 PRO A C 1
ATOM 764 O O . PRO A 1 93 ? 3.389 -8.502 -15.329 1.00 94.62 93 PRO A O 1
ATOM 767 N N . SER A 1 94 ? 5.129 -9.003 -14.003 1.00 95.00 94 SER A N 1
ATOM 768 C CA . SER A 1 94 ? 4.410 -8.770 -12.748 1.00 95.00 94 SER A CA 1
ATOM 769 C C . SER A 1 94 ? 4.412 -7.304 -12.302 1.00 95.00 94 SER A C 1
ATOM 771 O O . SER A 1 94 ? 3.847 -7.007 -11.256 1.00 95.00 94 SER A O 1
ATOM 773 N N . ALA A 1 95 ? 5.038 -6.386 -13.051 1.00 96.69 95 ALA A N 1
ATOM 774 C CA . ALA A 1 95 ? 4.992 -4.964 -12.720 1.00 96.69 95 ALA A CA 1
ATOM 775 C C . ALA A 1 95 ? 3.550 -4.448 -12.709 1.00 96.69 95 ALA A C 1
ATOM 777 O O . ALA A 1 95 ? 2.757 -4.788 -13.589 1.00 96.69 95 ALA A O 1
ATOM 778 N N . GLU A 1 96 ? 3.213 -3.584 -11.765 1.00 97.12 96 GLU A N 1
ATOM 779 C CA . GLU A 1 96 ? 1.884 -2.986 -11.628 1.00 97.12 96 GLU A CA 1
ATOM 780 C C . GLU A 1 96 ? 1.982 -1.479 -11.376 1.00 97.12 96 GLU A C 1
ATOM 782 O O . GLU A 1 96 ? 3.013 -0.983 -10.921 1.00 97.12 96 GLU A O 1
ATOM 787 N N . ILE A 1 97 ? 0.909 -0.751 -11.697 1.00 96.94 97 ILE A N 1
ATOM 788 C CA . ILE A 1 97 ? 0.757 0.648 -11.295 1.00 96.94 97 ILE A CA 1
ATOM 789 C C . ILE A 1 97 ? -0.129 0.677 -10.055 1.00 96.94 97 ILE A C 1
ATOM 791 O O . ILE A 1 97 ? -1.280 0.245 -10.099 1.00 96.94 97 ILE A O 1
ATOM 795 N N . ARG A 1 98 ? 0.394 1.238 -8.970 1.00 94.38 98 ARG A N 1
ATOM 796 C CA . ARG A 1 98 ? -0.339 1.527 -7.741 1.00 94.38 98 ARG A CA 1
ATOM 797 C C . ARG A 1 98 ? -0.660 3.013 -7.678 1.00 94.38 98 ARG A C 1
ATOM 799 O O . ARG A 1 98 ? 0.175 3.855 -8.005 1.00 94.38 98 ARG A O 1
ATOM 806 N N . THR A 1 99 ? -1.865 3.337 -7.230 1.00 93.56 99 THR A N 1
ATOM 807 C CA . THR A 1 99 ? -2.297 4.716 -6.993 1.00 93.56 99 THR A CA 1
ATOM 808 C C . THR A 1 99 ? -2.300 4.984 -5.495 1.00 93.56 99 THR A C 1
ATOM 810 O O . THR A 1 99 ? -2.962 4.274 -4.741 1.00 93.56 99 THR A O 1
ATOM 813 N N . LEU A 1 100 ? -1.556 6.002 -5.069 1.00 89.38 100 LEU A N 1
ATOM 814 C CA . LEU A 1 100 ? -1.531 6.494 -3.697 1.00 89.38 100 LEU A CA 1
ATOM 815 C C . LEU A 1 100 ? -2.127 7.898 -3.622 1.00 89.38 100 LEU A C 1
ATOM 817 O O . LEU A 1 100 ? -1.961 8.698 -4.539 1.00 89.38 100 LEU A O 1
ATOM 821 N N . GLY A 1 101 ? -2.759 8.217 -2.495 1.00 89.25 101 GLY A N 1
ATOM 822 C CA . GLY A 1 101 ? -3.450 9.492 -2.314 1.00 89.25 101 GLY A CA 1
ATOM 823 C C . GLY A 1 101 ? -4.788 9.527 -3.048 1.00 89.25 101 GLY A C 1
ATOM 824 O O . GLY A 1 101 ? -5.403 8.488 -3.293 1.00 89.25 101 GLY A O 1
ATOM 825 N N . GLY A 1 102 ? -5.255 10.731 -3.355 1.00 90.06 102 GLY A N 1
ATOM 826 C CA . GLY A 1 102 ? -6.507 10.935 -4.061 1.00 90.06 102 GLY A CA 1
ATOM 827 C C . GLY A 1 102 ? -6.953 12.389 -4.049 1.00 90.06 102 GLY A C 1
ATOM 828 O O . GLY A 1 102 ? -6.245 13.306 -3.625 1.00 90.06 102 GLY A O 1
ATOM 829 N N . GLU A 1 103 ? -8.177 12.600 -4.504 1.00 91.88 103 GLU A N 1
ATOM 830 C CA . GLU A 1 103 ? -8.814 13.902 -4.432 1.00 91.88 103 GLU A CA 1
ATOM 831 C C . GLU A 1 103 ? -9.231 14.210 -2.991 1.00 91.88 103 GLU A C 1
ATOM 833 O O . GLU A 1 103 ? -9.959 13.447 -2.353 1.00 91.88 103 GLU A O 1
ATOM 838 N N . ASN A 1 104 ? -8.795 15.357 -2.479 1.00 83.44 104 ASN A N 1
ATOM 839 C CA . ASN A 1 104 ? -9.186 15.832 -1.162 1.00 83.44 104 ASN A CA 1
ATOM 840 C C . ASN A 1 104 ? -10.343 16.817 -1.306 1.00 83.44 104 ASN A C 1
ATOM 842 O O . ASN A 1 104 ? -10.269 17.774 -2.083 1.00 83.44 104 ASN A O 1
ATOM 846 N N . TYR A 1 105 ? -11.393 16.602 -0.517 1.00 90.00 105 TYR A N 1
ATOM 847 C CA . TYR A 1 105 ? -12.601 17.420 -0.516 1.00 90.00 105 TYR A CA 1
ATOM 848 C C . TYR A 1 105 ? -12.831 18.060 0.852 1.00 90.00 105 TYR A C 1
ATOM 850 O O . TYR A 1 105 ? -12.699 17.407 1.886 1.00 90.00 105 TYR A O 1
ATOM 858 N N . LEU A 1 106 ? -13.248 19.325 0.851 1.00 82.50 106 LEU A N 1
ATOM 859 C CA . LEU A 1 106 ? -13.774 20.022 2.021 1.00 82.50 106 LEU A CA 1
ATOM 860 C C . LEU A 1 106 ? -15.149 20.581 1.664 1.00 82.50 106 LEU A C 1
ATOM 862 O O . LEU A 1 106 ? -15.267 21.358 0.720 1.00 82.50 106 LEU A O 1
ATOM 866 N N . LEU A 1 107 ? -16.186 20.180 2.404 1.00 88.06 107 LEU A N 1
ATOM 867 C CA . LEU A 1 107 ? -17.572 20.613 2.164 1.00 88.06 107 LEU A CA 1
ATOM 868 C C . LEU A 1 107 ? -18.011 20.407 0.697 1.00 88.06 107 LEU A C 1
ATOM 870 O O . LEU A 1 107 ? -18.545 21.314 0.066 1.00 88.06 107 LEU A O 1
ATOM 874 N N . ASN A 1 108 ? -17.740 19.221 0.140 1.00 87.94 108 ASN A N 1
ATOM 875 C CA . ASN A 1 108 ? -18.008 18.850 -1.261 1.00 87.94 108 ASN A CA 1
ATOM 876 C C . ASN A 1 108 ? -17.276 19.688 -2.327 1.00 87.94 108 ASN A C 1
ATOM 878 O O . ASN A 1 108 ? -17.556 19.546 -3.515 1.00 87.94 108 ASN A O 1
ATOM 882 N N . ARG A 1 109 ? -16.300 20.519 -1.944 1.00 86.25 109 ARG A N 1
ATOM 883 C CA . ARG A 1 109 ? -15.411 21.224 -2.874 1.00 86.25 109 ARG A CA 1
ATOM 884 C C . ARG A 1 109 ? -14.042 20.550 -2.904 1.00 86.25 109 ARG A C 1
ATOM 886 O O . ARG A 1 109 ? -13.440 20.352 -1.850 1.00 86.25 109 ARG A O 1
ATOM 893 N N . LYS A 1 110 ? -13.535 20.233 -4.101 1.00 91.19 110 LYS A N 1
ATOM 894 C CA . LYS A 1 110 ? -12.165 19.726 -4.284 1.00 91.19 110 LYS A CA 1
ATOM 895 C C . LYS A 1 110 ? -11.169 20.807 -3.850 1.00 91.19 110 LYS A C 1
ATOM 897 O O . LYS A 1 110 ? -11.197 21.915 -4.385 1.00 91.19 110 LYS A O 1
ATOM 902 N N . ILE A 1 111 ? -10.329 20.496 -2.862 1.00 93.44 111 ILE A N 1
ATOM 903 C CA . ILE A 1 111 ? -9.306 21.405 -2.313 1.00 93.44 111 ILE A CA 1
ATOM 904 C C . ILE A 1 111 ? -7.905 21.085 -2.829 1.00 93.44 111 ILE A C 1
ATOM 906 O O . ILE A 1 111 ? -7.091 21.991 -2.983 1.00 93.44 111 ILE A O 1
ATOM 910 N N . SER A 1 112 ? -7.616 19.816 -3.110 1.00 91.56 112 SER A N 1
ATOM 911 C CA . SER A 1 112 ? -6.339 19.386 -3.673 1.00 91.56 112 SER A CA 1
ATOM 912 C C . SER A 1 112 ? -6.459 18.005 -4.308 1.00 91.56 112 SER A C 1
ATOM 914 O O . SER A 1 112 ? -7.434 17.282 -4.096 1.00 91.56 112 SER A O 1
ATOM 916 N N . ASP A 1 113 ? -5.454 17.649 -5.095 1.00 91.31 113 ASP A N 1
ATOM 917 C CA . ASP A 1 113 ? -5.264 16.315 -5.642 1.00 91.31 113 ASP A CA 1
ATOM 918 C C . ASP A 1 113 ? -3.821 15.911 -5.361 1.00 91.31 113 ASP A C 1
ATOM 920 O O . ASP A 1 113 ? -2.894 16.542 -5.867 1.00 91.31 113 ASP A O 1
ATOM 924 N N . ASN A 1 114 ? -3.628 14.929 -4.485 1.00 91.75 114 ASN A N 1
ATOM 925 C CA . ASN A 1 114 ? -2.302 14.409 -4.161 1.00 91.75 114 ASN A CA 1
ATOM 926 C C . ASN A 1 114 ? -2.092 13.004 -4.733 1.00 91.75 114 ASN A C 1
ATOM 928 O O . ASN A 1 114 ? -1.302 12.233 -4.186 1.00 91.75 114 ASN A O 1
ATOM 932 N N . THR A 1 115 ? -2.802 12.673 -5.815 1.00 93.94 115 THR A N 1
ATOM 933 C CA . THR A 1 115 ? -2.705 11.373 -6.474 1.00 93.94 115 THR A CA 1
ATOM 934 C C . THR A 1 115 ? -1.303 11.154 -7.040 1.00 93.94 115 THR A C 1
ATOM 936 O O . THR A 1 115 ? -0.896 11.798 -8.005 1.00 93.94 115 THR A O 1
ATOM 939 N N . LYS A 1 116 ? -0.572 10.208 -6.453 1.00 95.88 116 LYS A N 1
ATOM 940 C CA . LYS A 1 116 ? 0.742 9.743 -6.901 1.00 95.88 116 LYS A CA 1
ATOM 941 C C . LYS A 1 116 ? 0.604 8.353 -7.512 1.00 95.88 116 LYS A C 1
ATOM 943 O O . LYS A 1 116 ? -0.049 7.480 -6.942 1.00 95.88 116 LYS A O 1
ATOM 948 N N . TYR A 1 117 ? 1.251 8.129 -8.645 1.00 97.44 117 TYR A N 1
ATOM 949 C CA . TYR A 1 117 ? 1.302 6.836 -9.315 1.00 97.44 117 TYR A CA 1
ATOM 950 C C . TYR A 1 117 ? 2.678 6.211 -9.107 1.00 97.44 117 TYR A C 1
ATOM 952 O O . TYR A 1 117 ? 3.701 6.866 -9.305 1.00 97.44 117 TYR A O 1
ATOM 960 N N . ILE A 1 118 ? 2.698 4.944 -8.710 1.00 97.50 118 ILE A N 1
ATOM 961 C CA . ILE A 1 118 ? 3.904 4.175 -8.411 1.00 97.50 118 ILE A CA 1
ATOM 962 C C . ILE A 1 118 ? 3.936 2.955 -9.318 1.00 97.50 118 ILE A C 1
ATOM 964 O O . ILE A 1 118 ? 2.941 2.248 -9.424 1.00 97.50 118 ILE A O 1
ATOM 968 N N . ILE A 1 119 ? 5.082 2.676 -9.931 1.00 97.94 119 ILE A N 1
ATOM 969 C CA . ILE A 1 119 ? 5.349 1.390 -10.572 1.00 97.94 119 ILE A CA 1
ATOM 970 C C . ILE A 1 119 ? 6.011 0.487 -9.541 1.00 97.94 119 ILE A C 1
ATOM 972 O O . ILE A 1 119 ? 7.133 0.775 -9.113 1.00 97.94 119 ILE A O 1
ATOM 976 N N . SER A 1 120 ? 5.346 -0.605 -9.175 1.00 96.69 120 SER A N 1
ATOM 977 C CA . SER A 1 120 ? 5.867 -1.594 -8.232 1.00 96.69 120 SER A CA 1
ATOM 978 C C . SER A 1 120 ? 6.002 -2.980 -8.847 1.00 96.69 120 SER A C 1
ATOM 980 O O . SER A 1 120 ? 5.347 -3.312 -9.836 1.00 96.69 120 SER A O 1
ATOM 982 N N . VAL A 1 121 ? 6.872 -3.800 -8.258 1.00 95.88 121 VAL A N 1
ATOM 983 C CA . VAL A 1 121 ? 7.052 -5.210 -8.613 1.00 95.88 121 VAL A CA 1
ATOM 984 C C . VAL A 1 121 ? 7.148 -6.058 -7.354 1.00 95.88 121 VAL A C 1
ATOM 986 O O . VAL A 1 121 ? 7.914 -5.741 -6.439 1.00 95.88 121 VAL A O 1
ATOM 989 N N . GLY A 1 122 ? 6.454 -7.194 -7.400 1.00 89.12 122 GLY A N 1
ATOM 990 C CA . GLY A 1 122 ? 6.645 -8.317 -6.494 1.00 89.12 122 GLY A CA 1
ATOM 991 C C . GLY A 1 122 ? 5.978 -8.147 -5.134 1.00 89.12 122 GLY A C 1
ATOM 992 O O . GLY A 1 122 ? 5.588 -7.057 -4.731 1.00 89.12 122 GLY A O 1
ATOM 993 N N . ASP A 1 123 ? 5.886 -9.272 -4.437 1.00 90.25 123 ASP A N 1
ATOM 994 C CA . ASP A 1 123 ? 5.490 -9.371 -3.038 1.00 90.25 123 ASP A CA 1
ATOM 995 C C . ASP A 1 123 ? 6.548 -10.230 -2.341 1.00 90.25 123 ASP A C 1
ATOM 997 O O . ASP A 1 123 ? 6.625 -11.448 -2.528 1.00 90.25 123 ASP A O 1
ATOM 1001 N N . PHE A 1 124 ? 7.467 -9.567 -1.646 1.00 91.31 124 PHE A N 1
ATOM 1002 C CA . PHE A 1 124 ? 8.641 -10.187 -1.057 1.00 91.31 124 PHE A CA 1
ATOM 1003 C C . PHE A 1 124 ? 8.451 -10.382 0.451 1.00 91.31 124 PHE A C 1
ATOM 1005 O O . PHE A 1 124 ? 8.008 -9.467 1.146 1.00 91.31 124 PHE A O 1
ATOM 1012 N N . PRO A 1 125 ? 8.902 -11.523 1.003 1.00 88.19 125 PRO A N 1
ATOM 1013 C CA . PRO A 1 125 ? 8.796 -11.805 2.436 1.00 88.19 125 PRO A CA 1
ATOM 1014 C C . PRO A 1 125 ? 9.813 -11.027 3.288 1.00 88.19 125 PRO A C 1
ATOM 1016 O O . PRO A 1 125 ? 9.791 -11.117 4.510 1.00 88.19 125 PRO A O 1
ATOM 1019 N N . SER A 1 126 ? 10.767 -10.327 2.664 1.00 90.81 126 SER A N 1
ATOM 1020 C CA . SER A 1 126 ? 11.777 -9.528 3.362 1.00 90.81 126 SER A CA 1
ATOM 1021 C C . SER A 1 126 ? 12.384 -8.466 2.449 1.00 90.81 126 SER A C 1
ATOM 1023 O O . SER A 1 126 ? 12.470 -8.647 1.230 1.00 90.81 126 SER A O 1
ATOM 1025 N N . GLU A 1 127 ? 12.917 -7.403 3.051 1.00 92.38 127 GLU A N 1
ATOM 1026 C CA . GLU A 1 127 ? 13.659 -6.363 2.334 1.00 92.38 127 GLU A CA 1
ATOM 1027 C C . GLU A 1 127 ? 14.859 -6.934 1.560 1.00 92.38 127 GLU A C 1
ATOM 1029 O O . GLU A 1 127 ? 15.111 -6.559 0.416 1.00 92.38 127 GLU A O 1
ATOM 1034 N N . MET A 1 128 ? 15.588 -7.887 2.150 1.00 93.69 128 MET A N 1
ATOM 1035 C CA . MET A 1 128 ? 16.743 -8.510 1.499 1.00 93.69 128 MET A CA 1
ATOM 1036 C C . MET A 1 128 ? 16.338 -9.298 0.246 1.00 93.69 128 MET A C 1
ATOM 1038 O O . MET A 1 128 ? 17.057 -9.267 -0.755 1.00 93.69 128 MET A O 1
ATOM 1042 N N . ALA A 1 129 ? 15.195 -9.992 0.279 1.00 92.94 129 ALA A N 1
ATOM 1043 C CA . ALA A 1 129 ? 14.670 -10.689 -0.893 1.00 92.94 129 ALA A CA 1
ATOM 1044 C C . ALA A 1 129 ? 14.328 -9.701 -2.020 1.00 92.94 129 ALA A C 1
ATOM 1046 O O . ALA A 1 129 ? 14.733 -9.931 -3.159 1.00 92.94 129 ALA A O 1
ATOM 1047 N N . ALA A 1 130 ? 13.700 -8.568 -1.691 1.00 93.88 130 ALA A N 1
ATOM 1048 C CA . ALA A 1 130 ? 13.428 -7.504 -2.656 1.00 93.88 130 ALA A CA 1
ATOM 1049 C C . ALA A 1 130 ? 14.731 -6.934 -3.251 1.00 93.88 130 ALA A C 1
ATOM 1051 O O . ALA A 1 130 ? 14.884 -6.859 -4.472 1.00 93.88 130 ALA A O 1
ATOM 1052 N N . ARG A 1 131 ? 15.730 -6.624 -2.409 1.00 94.00 131 ARG A N 1
ATOM 1053 C CA . ARG A 1 131 ? 17.028 -6.055 -2.832 1.00 94.00 131 ARG A CA 1
ATOM 1054 C C . ARG A 1 131 ? 17.795 -6.918 -3.829 1.00 94.00 131 ARG A C 1
ATOM 1056 O O . ARG A 1 131 ? 18.428 -6.382 -4.738 1.00 94.00 131 ARG A O 1
ATOM 1063 N N . LYS A 1 132 ? 17.707 -8.247 -3.721 1.00 94.31 132 LYS A N 1
ATOM 1064 C CA . LYS A 1 132 ? 18.353 -9.169 -4.675 1.00 94.31 132 LYS A CA 1
ATOM 1065 C C . LYS A 1 132 ? 17.864 -8.978 -6.115 1.00 94.31 132 LYS A C 1
ATOM 1067 O O . LYS A 1 132 ? 18.598 -9.307 -7.044 1.00 94.31 132 LYS A O 1
ATOM 1072 N N . THR A 1 133 ? 16.674 -8.411 -6.312 1.00 93.31 133 THR A N 1
ATOM 1073 C CA . THR A 1 133 ? 16.087 -8.208 -7.645 1.00 93.31 133 THR A CA 1
ATOM 1074 C C . THR A 1 133 ? 16.482 -6.884 -8.311 1.00 93.31 133 THR A C 1
ATOM 1076 O O . THR A 1 133 ? 16.260 -6.730 -9.509 1.00 93.31 133 THR A O 1
ATOM 1079 N N . PHE A 1 134 ? 17.150 -5.963 -7.599 1.00 94.50 134 PHE A N 1
ATOM 1080 C CA . PHE A 1 134 ? 17.510 -4.624 -8.104 1.00 94.50 134 PHE A CA 1
ATOM 1081 C C . PHE A 1 134 ? 18.255 -4.670 -9.439 1.00 94.50 134 PHE A C 1
ATOM 1083 O O . PHE A 1 134 ? 17.937 -3.921 -10.362 1.00 94.50 134 PHE A O 1
ATOM 1090 N N . LYS A 1 135 ? 19.234 -5.578 -9.547 1.00 93.75 135 LYS A N 1
ATOM 1091 C CA . LYS A 1 135 ? 20.113 -5.693 -10.719 1.00 93.75 135 LYS A CA 1
ATOM 1092 C C . LYS A 1 135 ? 19.346 -5.923 -12.021 1.00 93.75 135 LYS A C 1
ATOM 1094 O O . LYS A 1 135 ? 19.817 -5.507 -13.067 1.00 93.75 135 LYS A O 1
ATOM 1099 N N . ARG A 1 136 ? 18.166 -6.548 -11.958 1.00 94.69 136 ARG A N 1
ATOM 1100 C CA . ARG A 1 136 ? 17.322 -6.819 -13.131 1.00 94.69 136 ARG A CA 1
ATOM 1101 C C . ARG A 1 136 ? 16.763 -5.542 -13.762 1.00 94.69 136 ARG A C 1
ATOM 1103 O O . ARG A 1 136 ? 16.503 -5.524 -14.958 1.00 94.69 136 ARG A O 1
ATOM 1110 N N . PHE A 1 137 ? 16.560 -4.497 -12.961 1.00 95.62 137 PHE A N 1
ATOM 1111 C CA . PHE A 1 137 ? 15.948 -3.240 -13.398 1.00 95.62 137 PHE A CA 1
ATOM 1112 C C . PHE A 1 137 ? 16.975 -2.136 -13.669 1.00 95.62 137 PHE A C 1
ATOM 1114 O O . PHE A 1 137 ? 16.629 -1.107 -14.248 1.00 95.62 137 PHE A O 1
ATOM 1121 N N . GLN A 1 138 ? 18.232 -2.337 -13.274 1.00 93.75 138 GLN A N 1
ATOM 1122 C CA . GLN A 1 138 ? 19.327 -1.414 -13.560 1.00 93.75 138 GLN A CA 1
ATOM 1123 C C . GLN A 1 138 ? 19.903 -1.651 -14.968 1.00 93.75 138 GLN A C 1
ATOM 1125 O O . GLN A 1 138 ? 19.944 -2.791 -15.427 1.00 93.75 138 GLN A O 1
ATOM 1130 N N . PRO A 1 139 ? 20.380 -0.597 -15.660 1.00 94.12 139 PRO A N 1
ATOM 1131 C CA . PRO A 1 139 ? 20.413 0.809 -15.236 1.00 94.12 139 PRO A CA 1
ATOM 1132 C C . PRO A 1 139 ? 19.117 1.580 -15.543 1.00 94.12 139 PRO A C 1
ATOM 1134 O O . PRO A 1 139 ? 19.037 2.775 -15.281 1.00 94.12 139 PRO A O 1
ATOM 1137 N N . THR A 1 140 ? 18.111 0.928 -16.130 1.00 95.31 140 THR A N 1
ATOM 1138 C CA . THR A 1 140 ? 16.883 1.577 -16.618 1.00 95.31 140 THR A CA 1
ATOM 1139 C C . THR A 1 140 ? 16.085 2.275 -15.513 1.00 95.31 140 THR A C 1
ATOM 1141 O O . THR A 1 140 ? 15.478 3.320 -15.759 1.00 95.31 140 THR A O 1
ATOM 1144 N N . PHE A 1 141 ? 16.098 1.708 -14.309 1.00 96.56 141 PHE A N 1
ATOM 1145 C CA . PHE A 1 141 ? 15.448 2.231 -13.114 1.00 96.56 141 PHE A CA 1
ATOM 1146 C C . PHE A 1 141 ? 16.439 2.324 -11.949 1.00 96.56 141 PHE A C 1
ATOM 1148 O O . PHE A 1 141 ? 17.445 1.609 -11.906 1.00 96.56 141 PHE A O 1
ATOM 1155 N N . ILE A 1 142 ? 16.111 3.176 -10.973 1.00 95.38 142 ILE A N 1
ATOM 1156 C CA . ILE A 1 142 ? 16.810 3.288 -9.686 1.00 95.38 142 ILE A CA 1
ATOM 1157 C C . ILE A 1 142 ? 15.840 2.792 -8.612 1.00 95.38 142 ILE A C 1
ATOM 1159 O O . ILE A 1 142 ? 15.122 3.593 -8.015 1.00 95.38 142 ILE A O 1
ATOM 1163 N N . PRO A 1 143 ? 15.733 1.468 -8.426 1.00 95.94 143 PRO A N 1
ATOM 1164 C CA . PRO A 1 143 ? 14.684 0.930 -7.592 1.00 95.94 143 PRO A CA 1
ATOM 1165 C C . PRO A 1 143 ? 15.004 1.073 -6.100 1.00 95.94 143 PRO A C 1
ATOM 1167 O O . PRO A 1 143 ? 16.169 1.046 -5.693 1.00 95.94 143 PRO A O 1
ATOM 1170 N N . TYR A 1 144 ? 13.962 1.160 -5.277 1.00 96.44 144 TYR A N 1
ATOM 1171 C CA . TYR A 1 144 ? 14.059 1.098 -3.818 1.00 96.44 144 TYR A CA 1
ATOM 1172 C C . TYR A 1 144 ? 12.991 0.166 -3.244 1.00 96.44 144 TYR A C 1
ATOM 1174 O O . TYR A 1 144 ? 11.999 -0.145 -3.900 1.00 96.44 144 TYR A O 1
ATOM 1182 N N . VAL A 1 145 ? 13.219 -0.331 -2.028 1.00 95.94 145 VAL A N 1
ATOM 1183 C CA . VAL A 1 145 ? 12.252 -1.202 -1.350 1.00 95.94 145 VAL A CA 1
ATOM 1184 C C . VAL A 1 145 ? 11.292 -0.351 -0.539 1.00 95.94 145 VAL A C 1
ATOM 1186 O O . VAL A 1 145 ? 11.726 0.516 0.218 1.00 95.94 145 VAL A O 1
ATOM 1189 N N . GLU A 1 146 ? 10.007 -0.648 -0.653 1.00 93.62 146 GLU A N 1
ATOM 1190 C CA . GLU A 1 146 ? 8.971 -0.092 0.203 1.00 93.62 146 GLU A CA 1
ATOM 1191 C C . GLU A 1 146 ? 8.308 -1.213 1.009 1.00 93.62 146 GLU A C 1
ATOM 1193 O O . GLU A 1 146 ? 8.197 -2.355 0.552 1.00 93.62 146 GLU A O 1
ATOM 1198 N N . LYS A 1 147 ? 7.933 -0.890 2.251 1.00 91.06 147 LYS A N 1
ATOM 1199 C CA . LYS A 1 147 ? 7.298 -1.808 3.195 1.00 91.06 147 LYS A CA 1
ATOM 1200 C C . LYS A 1 147 ? 5.864 -1.371 3.433 1.00 91.06 147 LYS A C 1
ATOM 1202 O O . LYS A 1 147 ? 5.622 -0.255 3.885 1.00 91.06 147 LYS A O 1
ATOM 1207 N N . GLU A 1 148 ? 4.935 -2.290 3.242 1.00 85.19 148 GLU A N 1
ATOM 1208 C CA . GLU A 1 148 ? 3.535 -2.119 3.593 1.00 85.19 148 GLU A CA 1
ATOM 1209 C C . GLU A 1 148 ? 3.137 -3.112 4.677 1.00 85.19 148 GLU A C 1
ATOM 1211 O O . GLU A 1 148 ? 3.537 -4.272 4.678 1.00 85.19 148 GLU A O 1
ATOM 1216 N N . ILE A 1 149 ? 2.343 -2.642 5.634 1.00 79.19 149 ILE A N 1
ATOM 1217 C CA . ILE A 1 149 ? 1.792 -3.488 6.689 1.00 79.19 149 ILE A CA 1
ATOM 1218 C C . ILE A 1 149 ? 0.334 -3.740 6.330 1.00 79.19 149 ILE A C 1
ATOM 1220 O O . ILE A 1 149 ? -0.531 -2.896 6.586 1.00 79.19 149 ILE A O 1
ATOM 1224 N N . ILE A 1 150 ? 0.057 -4.906 5.746 1.00 66.50 150 ILE A N 1
ATOM 1225 C CA . ILE A 1 150 ? -1.308 -5.327 5.452 1.00 66.50 150 ILE A CA 1
ATOM 1226 C C . ILE A 1 150 ? -1.954 -5.737 6.773 1.00 66.50 150 ILE A C 1
ATOM 1228 O O . ILE A 1 150 ? -1.642 -6.759 7.395 1.00 66.50 150 ILE A O 1
ATOM 1232 N N . ARG A 1 151 ? -2.870 -4.888 7.231 1.00 58.50 151 ARG A N 1
ATOM 1233 C CA . ARG A 1 151 ? -3.744 -5.192 8.362 1.00 58.50 151 ARG A CA 1
ATOM 1234 C C . ARG A 1 151 ? -4.749 -6.240 7.881 1.00 58.50 151 ARG A C 1
ATOM 1236 O O . ARG A 1 151 ? -5.343 -6.057 6.823 1.00 58.50 151 ARG A O 1
ATOM 1243 N N . ALA A 1 152 ? -4.916 -7.331 8.629 1.00 51.31 152 ALA A N 1
ATOM 1244 C CA . ALA A 1 152 ? -5.859 -8.392 8.274 1.00 51.31 152 ALA A CA 1
ATOM 1245 C C . ALA A 1 152 ? -7.265 -7.816 7.974 1.00 51.31 152 ALA A C 1
ATOM 1247 O O . ALA A 1 152 ? -7.660 -6.842 8.632 1.00 51.31 152 ALA A O 1
ATOM 1248 N N . PRO A 1 153 ? -8.003 -8.378 6.992 1.00 46.22 153 PRO A N 1
ATOM 1249 C CA . PRO A 1 153 ? -9.344 -7.915 6.650 1.00 46.22 153 PRO A CA 1
ATOM 1250 C C . PRO A 1 153 ? -10.228 -7.931 7.896 1.00 46.22 153 PRO A C 1
ATOM 1252 O O . PRO A 1 153 ? -10.220 -8.886 8.672 1.00 46.22 153 PRO A O 1
ATOM 1255 N N . GLN A 1 154 ? -10.929 -6.822 8.116 1.00 45.34 154 GLN A N 1
ATOM 1256 C CA . GLN A 1 154 ? -11.778 -6.643 9.284 1.00 45.34 154 GLN A CA 1
ATOM 1257 C C . GLN A 1 154 ? -13.057 -7.462 9.128 1.00 45.34 154 GLN A C 1
ATOM 1259 O O . GLN A 1 154 ? -13.821 -7.205 8.198 1.00 45.34 154 GLN A O 1
ATOM 1264 N N . GLY A 1 155 ? -13.269 -8.412 10.041 1.00 37.78 155 GLY A N 1
ATOM 1265 C CA . GLY A 1 155 ? -14.618 -8.767 10.486 1.00 37.78 155 GLY A CA 1
ATOM 1266 C C . GLY A 1 155 ? -15.207 -7.634 11.312 1.00 37.78 155 GLY A C 1
ATOM 1267 O O . GLY A 1 155 ? -14.418 -6.924 11.983 1.00 37.78 155 GLY A O 1
#

Foldseek 3Di:
DDDDDFDDDPNHGDDDDDDDPPDFKDKDADDFFDFDADPVRHTPGGRDDDRDIDIDTDPDDDFFQKWKKKWFDKDPDPVVVVVLQVVVCVLPVQKDKDWDFAFDDDPNHGPDGPIMITTIGDTDNDQVRNVVCQVSCPPVTDMHMDMDRHDPDDD

Radius of gyration: 23.7 Å; chains: 1; bounding box: 56×33×58 Å

Secondary structure (DSSP, 8-state):
----PPEEETTEEE------TT--EEEEE--SEEEEE-TTS-EEEEEEE---EEEEE-S--PPPEEEEEEEEEEES-HHHHHHHHHHHHHH-TT-EEEEE--EEEETTEEEEE--EEEEEEEEESSHHHHHTTGGGTTTT---EEEEEEEPPPP-

Sequence (155 aa):
MSKYQLKHLNGEPIFRIGLFTGQEYIDFRVMGKFSLQDGNGNEVAKKISSDLKWRVKIKESKAGKEHYFLVLYESFDKKSVDDKFKIAKKIDPSAEIRTLGGENYLLNRKISDNTKYIISVGDFPSEMAARKTFKRFQPTFIPYVEKEIIRAPQG

pLDDT: mean 82.18, std 15.02, range [34.5, 98.12]